Protein 1SP2 (pdb70)

Structure (mmCIF, N/CA/C/O backbone):
data_1SP2
#
_entry.id   1SP2
#
_cell.length_a   1.000
_cell.length_b   1.000
_cell.length_c   1.000
_cell.angle_alpha   90.00
_cell.angle_beta   90.00
_cell.angle_gamma   90.00
#
_symmetry.space_group_name_H-M   'P 1'
#
loop_
_entity.id
_entity.type
_entity.pdbx_description
1 polymer SP1F2
2 non-polymer 'ZINC ION'
#
loop_
_atom_site.group_PDB
_atom_site.id
_atom_site.type_symbol
_atom_site.label_atom_id
_atom_site.label_alt_id
_atom_site.label_comp_id
_atom_site.label_asym_id
_atom_site.label_entity_id
_atom_site.label_seq_id
_atom_site.pdbx_PDB_ins_code
_atom_site.Cartn_x
_atom_site.Cartn_y
_atom_site.Cartn_z
_atom_site.occupancy
_atom_site.B_iso_or_equiv
_atom_site.auth_seq_id
_atom_site.auth_comp_id
_atom_site.auth_asym_id
_atom_site.auth_atom_id
_atom_site.pdbx_PDB_model_num
ATOM 1 N N . ARG A 1 1 ? 15.460 -0.980 -1.373 1.00 3.05 1 ARG A N 1
ATOM 2 C CA . ARG A 1 1 ? 14.117 -1.249 -1.960 1.00 2.52 1 ARG A CA 1
ATOM 3 C C . ARG A 1 1 ? 13.038 -0.622 -1.071 1.00 1.97 1 ARG A C 1
ATOM 4 O O . ARG A 1 1 ? 12.491 -1.279 -0.208 1.00 1.85 1 ARG A O 1
ATOM 27 N N . PRO A 1 2 ? 12.766 0.636 -1.312 1.00 1.88 2 PRO A N 1
ATOM 28 C CA . PRO A 1 2 ? 11.755 1.383 -0.542 1.00 1.59 2 PRO A CA 1
ATOM 29 C C . PRO A 1 2 ? 10.375 0.744 -0.722 1.00 1.20 2 PRO A C 1
ATOM 30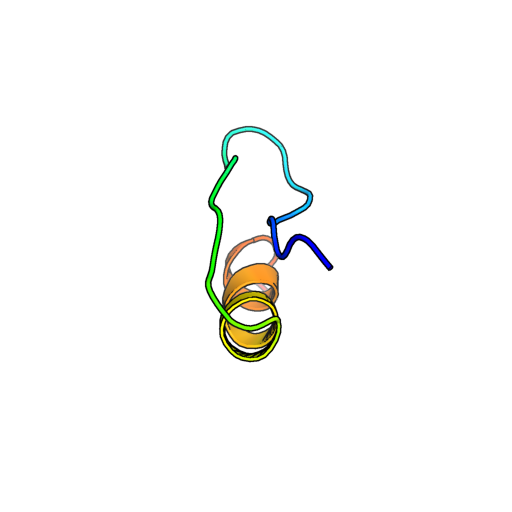 O O . PRO A 1 2 ? 10.025 0.291 -1.794 1.00 1.37 2 PRO A O 1
ATOM 41 N N . PHE A 1 3 ? 9.589 0.707 0.318 1.00 0.94 3 PHE A N 1
ATOM 42 C CA . PHE A 1 3 ? 8.233 0.099 0.208 1.00 0.77 3 PHE A CA 1
ATOM 43 C C . PHE A 1 3 ? 7.176 1.147 0.561 1.00 0.72 3 PHE A C 1
ATOM 44 O O . PHE A 1 3 ? 6.711 1.219 1.682 1.00 1.00 3 PHE A O 1
ATOM 61 N N . MET A 1 4 ? 6.794 1.961 -0.384 1.00 0.60 4 MET A N 1
ATOM 62 C CA . MET A 1 4 ? 5.768 3.005 -0.100 1.00 0.66 4 MET A CA 1
ATOM 63 C C . MET A 1 4 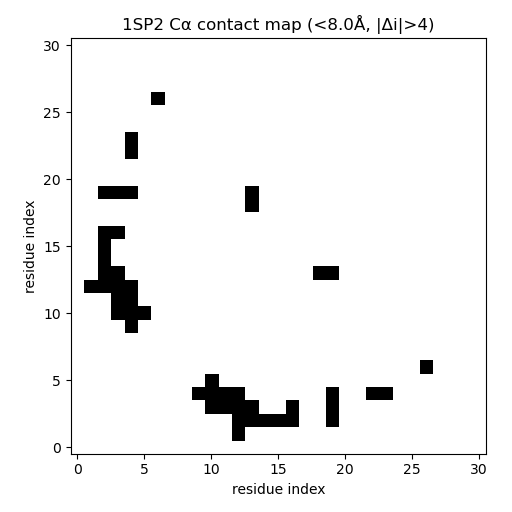? 4.498 2.705 -0.900 1.00 0.72 4 MET A C 1
ATOM 64 O O . MET A 1 4 ? 4.531 2.017 -1.900 1.00 1.32 4 MET A O 1
ATOM 78 N N . CYS A 1 5 ? 3.378 3.219 -0.467 1.00 0.56 5 CYS A N 1
ATOM 79 C CA . CYS A 1 5 ? 2.107 2.964 -1.204 1.00 0.64 5 CYS A CA 1
ATOM 80 C C . CYS A 1 5 ? 1.960 3.988 -2.332 1.00 0.87 5 CYS A C 1
ATOM 81 O O . CYS A 1 5 ? 2.280 5.149 -2.175 1.00 1.49 5 CYS A O 1
ATOM 88 N N . THR A 1 6 ? 1.479 3.566 -3.470 1.00 0.97 6 THR A N 1
ATOM 89 C CA . THR A 1 6 ? 1.313 4.514 -4.608 1.00 1.15 6 THR A CA 1
ATOM 90 C C . THR A 1 6 ? -0.145 4.973 -4.686 1.00 1.11 6 THR A C 1
ATOM 91 O O . THR A 1 6 ? -0.935 4.435 -5.437 1.00 1.79 6 THR A O 1
ATOM 102 N N . TRP A 1 7 ? -0.511 5.965 -3.918 1.00 1.14 7 TRP A N 1
ATOM 103 C CA . TRP A 1 7 ? -1.918 6.455 -3.955 1.00 1.04 7 TRP A CA 1
ATOM 104 C C . TRP A 1 7 ? -1.958 7.920 -3.514 1.00 1.00 7 TRP A C 1
ATOM 105 O O . TRP A 1 7 ? -1.060 8.403 -2.854 1.00 1.09 7 TRP A O 1
ATOM 126 N N . SER A 1 8 ? -2.991 8.631 -3.875 1.00 1.02 8 SER A N 1
ATOM 127 C CA . SER A 1 8 ? -3.085 10.066 -3.479 1.00 1.07 8 SER A CA 1
ATOM 128 C C . SER A 1 8 ? -3.712 10.177 -2.088 1.00 0.97 8 SER A C 1
ATOM 129 O O . SER A 1 8 ? -4.617 9.443 -1.742 1.00 0.97 8 SER A O 1
ATOM 137 N N . TYR A 1 9 ? -3.240 11.095 -1.287 1.00 0.98 9 TYR A N 1
ATOM 138 C CA . TYR A 1 9 ? -3.809 11.260 0.080 1.00 0.93 9 TYR A CA 1
ATOM 139 C C . TYR A 1 9 ? -3.300 10.139 0.990 1.00 0.85 9 TYR A C 1
ATOM 140 O O . TYR A 1 9 ? -3.708 10.018 2.128 1.00 0.93 9 TYR A O 1
ATOM 158 N N . CYS A 1 10 ? -2.413 9.317 0.499 1.00 0.80 10 CYS A N 1
ATOM 159 C CA . CYS A 1 10 ? -1.882 8.207 1.339 1.00 0.74 10 CYS A CA 1
ATOM 160 C C . CYS A 1 10 ? -0.466 8.559 1.812 1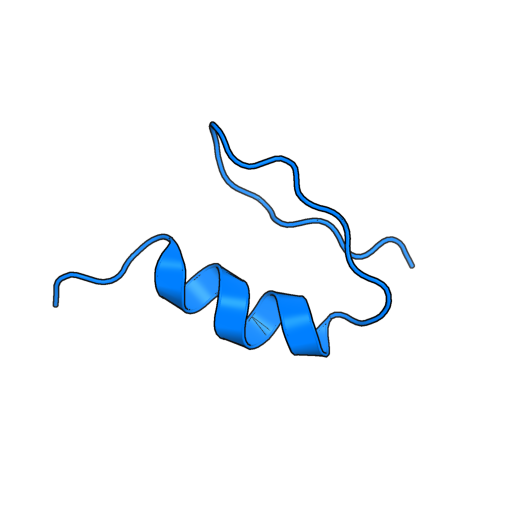.00 0.72 10 CYS A C 1
ATOM 161 O O . CYS A 1 10 ? -0.286 9.206 2.825 1.00 0.76 10 CYS A O 1
ATOM 168 N N . GLY A 1 11 ? 0.540 8.140 1.093 1.00 0.71 11 GLY A N 1
ATOM 169 C CA . GLY A 1 11 ? 1.936 8.453 1.509 1.00 0.72 11 GLY A CA 1
ATOM 170 C C . GLY A 1 11 ? 2.284 7.663 2.773 1.00 0.64 11 GLY A C 1
ATOM 171 O O . GLY A 1 11 ? 2.607 8.227 3.799 1.00 0.74 11 GLY A O 1
ATOM 175 N N . LYS A 1 12 ? 2.224 6.360 2.707 1.00 0.55 12 LYS A N 1
ATOM 176 C CA . LYS A 1 12 ? 2.555 5.539 3.906 1.00 0.51 12 LYS A CA 1
ATOM 177 C C . LYS A 1 12 ? 3.723 4.607 3.576 1.00 0.48 12 LYS A C 1
ATOM 178 O O . LYS A 1 12 ? 3.735 3.949 2.555 1.00 0.57 12 LYS A O 1
ATOM 197 N N . ARG A 1 13 ? 4.707 4.547 4.431 1.00 0.50 13 ARG A N 1
ATOM 198 C CA . ARG A 1 13 ? 5.873 3.660 4.163 1.00 0.54 13 ARG A CA 1
ATOM 199 C C . ARG A 1 13 ? 5.733 2.368 4.969 1.00 0.49 13 ARG A C 1
ATOM 200 O O . ARG A 1 13 ? 4.988 2.299 5.927 1.00 0.59 13 ARG A O 1
ATOM 221 N N . PHE A 1 14 ? 6.445 1.343 4.589 1.00 0.50 14 PHE A N 1
ATOM 222 C CA . PHE A 1 14 ? 6.357 0.055 5.332 1.00 0.50 14 PHE A CA 1
ATOM 223 C C . PHE A 1 14 ? 7.730 -0.618 5.345 1.00 0.58 14 PHE A C 1
ATOM 224 O O . PHE A 1 14 ? 8.635 -0.217 4.640 1.00 0.61 14 PHE A O 1
ATOM 241 N N . THR A 1 15 ? 7.894 -1.640 6.139 1.00 0.68 15 THR A N 1
ATOM 242 C CA . THR A 1 15 ? 9.209 -2.336 6.194 1.00 0.78 15 THR A CA 1
ATOM 243 C C . THR A 1 15 ? 9.116 -3.658 5.430 1.00 0.73 15 THR A C 1
ATOM 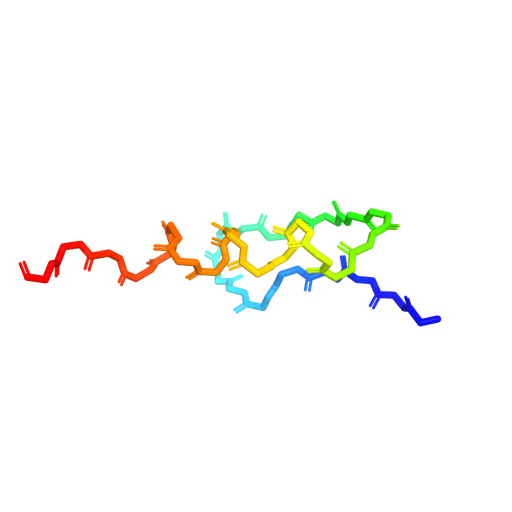244 O O . THR A 1 15 ? 9.894 -4.566 5.644 1.00 0.87 15 THR A O 1
ATOM 255 N N . ARG A 1 16 ? 8.169 -3.773 4.539 1.00 0.74 16 ARG A N 1
ATOM 256 C CA . ARG A 1 16 ? 8.026 -5.036 3.762 1.00 0.71 16 ARG A CA 1
ATOM 257 C C . ARG A 1 16 ? 6.837 -4.916 2.803 1.00 0.62 16 ARG A C 1
ATOM 258 O O . ARG A 1 16 ? 5.715 -4.705 3.219 1.00 0.56 16 ARG A O 1
ATOM 279 N N . SER A 1 17 ? 7.070 -5.048 1.524 1.00 0.67 17 SER A N 1
ATOM 280 C CA . SER A 1 17 ? 5.947 -4.941 0.549 1.00 0.65 17 SER A CA 1
ATOM 281 C C . SER A 1 17 ? 4.761 -5.777 1.038 1.00 0.61 17 SER A C 1
ATOM 282 O O . SER A 1 17 ? 3.626 -5.522 0.689 1.00 0.63 17 SER A O 1
ATOM 290 N N . ASP A 1 18 ? 5.013 -6.774 1.844 1.00 0.63 18 ASP A N 1
ATOM 291 C CA . ASP A 1 18 ? 3.896 -7.620 2.351 1.00 0.67 18 ASP A CA 1
ATOM 292 C C . ASP A 1 18 ? 2.774 -6.719 2.868 1.00 0.64 18 ASP A C 1
ATOM 293 O O . ASP A 1 18 ? 1.626 -6.864 2.497 1.00 0.72 18 ASP A O 1
ATOM 302 N N . GLU A 1 19 ? 3.096 -5.785 3.722 1.00 0.60 19 GLU A N 1
ATOM 303 C CA . GLU A 1 19 ? 2.048 -4.874 4.260 1.00 0.63 19 GLU A CA 1
ATOM 304 C C . GLU A 1 19 ? 1.462 -4.043 3.117 1.00 0.58 19 GLU A C 1
ATOM 305 O O . GLU A 1 19 ? 0.305 -3.672 3.134 1.00 0.65 19 GLU A O 1
ATOM 317 N N . LEU A 1 20 ? 2.253 -3.749 2.121 1.00 0.53 20 LEU A N 1
ATOM 318 C CA . LEU A 1 20 ? 1.744 -2.943 0.976 1.00 0.56 20 LEU A CA 1
ATOM 319 C C . LEU A 1 20 ? 0.710 -3.757 0.195 1.00 0.70 20 LEU A C 1
ATOM 320 O O . LEU A 1 20 ? -0.113 -3.215 -0.515 1.00 0.79 20 LEU A O 1
ATOM 336 N N . GLN A 1 21 ? 0.747 -5.056 0.318 1.00 0.77 21 GLN A N 1
ATOM 337 C CA . GLN A 1 21 ? -0.232 -5.903 -0.421 1.00 0.93 21 GLN A CA 1
ATOM 338 C C . GLN A 1 21 ? -1.629 -5.717 0.176 1.00 0.98 21 GLN A C 1
ATOM 339 O O . GLN A 1 21 ? -2.560 -5.337 -0.506 1.00 1.08 21 GLN A O 1
ATOM 353 N N . ARG A 1 22 ? -1.785 -5.984 1.444 1.00 0.95 22 ARG A N 1
ATOM 354 C CA . ARG A 1 22 ? -3.123 -5.825 2.081 1.00 1.03 22 ARG A CA 1
ATOM 355 C C . ARG A 1 22 ? -3.467 -4.337 2.188 1.00 0.99 22 ARG A C 1
ATOM 356 O O . ARG A 1 22 ? -4.589 -3.969 2.473 1.00 1.09 22 ARG A O 1
ATOM 377 N N . HIS A 1 23 ? -2.511 -3.479 1.962 1.00 0.87 23 HIS A N 1
ATOM 378 C CA . HIS A 1 23 ? -2.784 -2.016 2.053 1.00 0.83 23 HIS A CA 1
ATOM 379 C C . HIS A 1 23 ? -3.396 -1.523 0.744 1.00 0.89 23 HIS A C 1
ATOM 380 O O . HIS A 1 23 ? -4.318 -0.733 0.736 1.00 0.94 23 HIS A O 1
ATOM 394 N N . LYS A 1 24 ? -2.874 -1.967 -0.364 1.00 0.93 24 LYS A N 1
ATOM 395 C CA . LYS A 1 24 ? -3.410 -1.509 -1.672 1.00 1.04 24 LYS A CA 1
ATOM 396 C C . LYS A 1 24 ? -4.844 -2.015 -1.854 1.00 1.17 24 LYS A C 1
ATOM 397 O O . LYS A 1 24 ? -5.582 -1.526 -2.686 1.00 1.26 24 LYS A O 1
ATOM 416 N N . ARG A 1 25 ? -5.245 -2.990 -1.085 1.00 1.24 25 ARG A N 1
ATOM 417 C CA . ARG A 1 25 ? -6.631 -3.521 -1.220 1.00 1.40 25 ARG A CA 1
ATOM 418 C C . ARG A 1 25 ? -7.599 -2.619 -0.455 1.00 1.38 25 ARG A C 1
ATOM 419 O O . ARG A 1 25 ? -8.796 -2.661 -0.656 1.00 1.47 25 ARG A O 1
ATOM 440 N N . THR A 1 26 ? -7.086 -1.800 0.417 1.00 1.30 26 THR A N 1
ATOM 441 C CA . THR A 1 26 ? -7.970 -0.887 1.194 1.00 1.34 26 THR A CA 1
ATOM 442 C C . THR A 1 26 ? -8.058 0.464 0.479 1.00 1.31 26 THR A C 1
ATOM 443 O O . THR A 1 26 ? -8.713 1.378 0.938 1.00 1.42 26 THR A O 1
ATOM 454 N N . HIS A 1 27 ? -7.401 0.596 -0.643 1.00 1.23 27 HIS A N 1
ATOM 455 C CA . HIS A 1 27 ? -7.445 1.887 -1.385 1.00 1.26 27 HIS A CA 1
ATOM 456 C C . HIS A 1 27 ? -8.562 1.839 -2.429 1.00 1.44 27 HIS A C 1
ATOM 457 O O . HIS A 1 27 ? -9.198 2.834 -2.716 1.00 1.63 27 HIS A O 1
ATOM 471 N N . THR A 1 28 ? -8.805 0.692 -3.002 1.00 1.46 28 THR A N 1
ATOM 472 C CA . THR A 1 28 ? -9.880 0.588 -4.029 1.00 1.66 28 THR A CA 1
ATOM 473 C C . THR A 1 28 ? -10.832 -0.551 -3.663 1.00 1.07 28 THR A C 1
ATOM 474 O O . THR A 1 28 ? -10.962 -1.520 -4.385 1.00 1.71 28 THR A O 1
ATOM 485 N N . GLY A 1 29 ? -11.501 -0.444 -2.548 1.00 1.29 29 GLY A N 1
ATOM 486 C CA . GLY A 1 29 ? -12.445 -1.522 -2.141 1.00 2.39 29 GLY A CA 1
ATOM 487 C C . GLY A 1 29 ? -13.816 -1.264 -2.771 1.00 2.77 29 GLY A C 1
ATOM 488 O O . GLY A 1 29 ? -13.926 -1.014 -3.955 1.00 3.44 29 GLY A O 1
ATOM 492 N N . GLU A 1 30 ? -14.862 -1.319 -1.991 1.00 3.05 30 GLU A N 1
ATOM 493 C CA . GLU A 1 30 ? -16.222 -1.075 -2.549 1.00 4.02 30 GLU A CA 1
ATOM 494 C C . GLU A 1 30 ? -16.370 -1.814 -3.881 1.00 4.26 30 GLU A C 1
ATOM 495 O O . GLU A 1 30 ? -16.226 -1.237 -4.941 1.00 4.39 30 GLU A O 1
ATOM 507 N N . LYS A 1 31 ? -16.659 -3.086 -3.837 1.00 4.85 31 LYS A N 1
ATOM 508 C CA . LYS A 1 31 ? -16.817 -3.858 -5.102 1.00 5.58 31 LYS A CA 1
ATOM 509 C C . LYS A 1 31 ? -18.169 -4.575 -5.095 1.00 6.27 31 LYS A C 1
ATOM 510 O O . LYS A 1 31 ? -18.857 -4.491 -4.092 1.00 6.66 31 LYS A O 1
#

Secondary structure (DSSP, 8-state):
---B--STT---B-SSHHHHHHHHTTTS---

B-factor: mean 2.03, std 1.68, range [0.45, 9.27]

Nearest PDB structures (foldseek):
  1sp2-assembly1_A  TM=1.033E+00  e=2.524E-05  Homo sapiens
  6uco-assembly1_A  TM=7.560E-01  e=1.626E-03  Homo sapiens
  6pv1-assembly1_A  TM=8.205E-01  e=6.672E-03  Homo sapiens
  2ab7-assembly1_A  TM=7.714E-01  e=2.277E-01  Escherichia coli
  2ept-assembly1_A  TM=7.344E-01  e=4.005E-01  Homo sapiens

Solvent-accessible surface area: 3426 Å² total; per-residue (Å²): 235,126,69,91,12,117,102,93,236,38,58,117,187,42,134,174,44,90,108,25,101,179,39,116,174,112,52,95,27,180,250

GO terms:
  GO:0000785 chromatin (C, IDA)
  GO:0000791 euchromatin (C, IDA)
  GO:0000978 RNA polymerase II cis-regulatory region sequence-specific DNA binding (F, IDA)
  GO:0001228 DNA-binding transcription activator activity, RNA polymerase II-specific (F, IDA)
  GO:1990837 sequence-specific double-stranded DNA binding (F, IDA)
  GO:0045944 positive regulation of transcription by RNA polymerase II (P, IGI)
  GO:0045944 positive regulation of transcription by RNA polymerase II (P, IMP)
  GO:1902004 positive regulation of amyloid-beta formation (P, IMP)
  GO:0005654 nucleoplasm (C, IDA)
  GO:0045893 positive regulation of DNA-templated transcription (P, IDA)
  GO:0005634 nucleus (C, IDA)
  GO:0003700 DNA-binding transcription factor activity (F, IDA)
  GO:0045944 positive regulation of transcription by RNA polymerase II (P, IDA)
  GO:0043565 sequence-specific DNA binding (F, IDA)
  GO:0005515 protein binding (F, IPI)
  GO:0005654 nucleoplasm (C, TAS)
  GO:0042802 identical protein binding (F, IPI)
  GO:0000976 transcription cis-regulatory region binding (F, IDA)
  GO:0000981 DNA-binding transcription factor activity, RNA polymerase II-specific (F, IDA)
  GO:0003690 double-stranded DNA binding (F, IDA)

InterPro domains:
  IPR013087 Zinc finger C2H2-type [PF00096] (656-680)
  IPR013087 Zinc finger C2H2-type [PF00096] (686-708)
  IPR013087 Zinc finger C2H2-type [PS00028] (628-650)
  IPR013087 Zinc finger C2H2-type [PS00028] (658-680)
  IPR013087 Zinc finger C2H2-type [PS00028] (688-708)
  IPR013087 Zinc finger C2H2-type [PS50157] (626-655)
  IPR013087 Zinc finger C2H2-type [PS50157] (656-685)
  IPR013087 Zinc finger C2H2-type [PS50157] (686-713)
  IPR013087 Zinc finger C2H2-type [SM00355] (626-650)
  IPR013087 Zinc finger C2H2-type [SM00355] (656-680)
  IPR013087 Zinc finger C2H2-type [SM00355] (686-708)
  IPR036236 Zinc finger C2H2 superfamily [SSF57667] (637-695)

Radius of gyration: 9.45 Å; Cα contacts (8 Å, |Δi|>4): 24; chains: 1; bounding box: 31×19×11 Å

Organism: Homo sapiens (NCBI:txid9606)

Sequence (31 aa):
RPFMCTWSYCGKRFTRSDELQRHKRTHTGE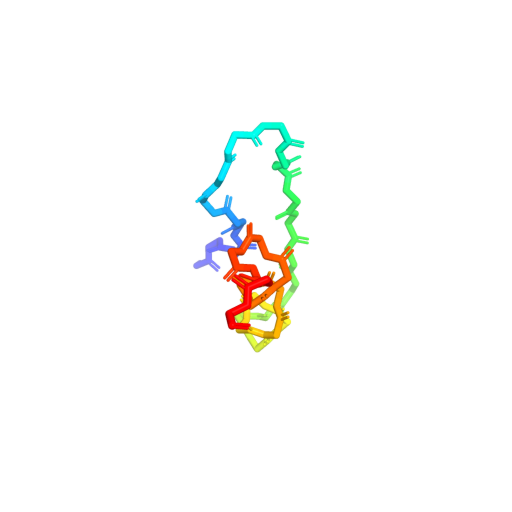K

Foldseek 3Di:
DWQFAPDPPGTDTDPDCVVVVVVVCVVDDDD

=== Feature glossary ===
Each block in this record encodes a different view of the same protein. In brief:

Predicted aligned error. PAE(i, j) answers: if I align the predicted and true structures on residue i, how far off (in Å) do I expect residue j to be? A block-diagonal PAE matrix with low values on the blocks and high values off-diagonal is the signature of a multi-domain protein with confidently predicted domains but uncertain inter-domain orientation.

Contact-map, Ramachandran, and PAE plots. Plot images: a contact map (which residues are close in 3D, as an N×N binary image), a Ramachandran scatter (backbone torsion angles, revealing secondary-structure composition at a glance), and — for AlphaFold structures — a PAE heatmap (pairwise prediction confidence).

Backbone torsions (φ/ψ). φ (phi) and ψ (psi) are the two rotatable backbone dihedrals per residue: φ is the C(i-1)–N–Cα–C torsion, ψ is the N–Cα–C–N(i+1) torsion,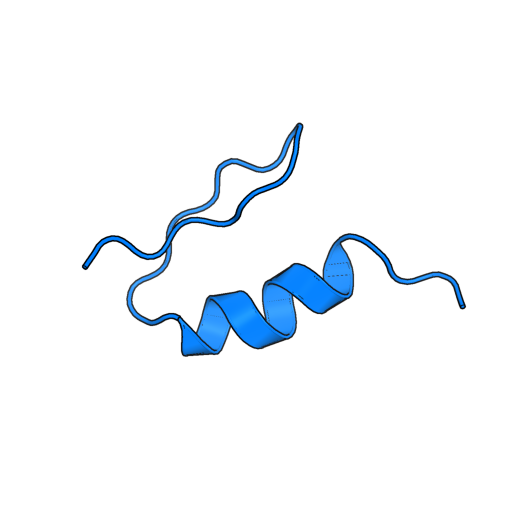 both in degrees on (−180°, 180°]. α-helical residues cluster near (−60°, −45°); β-strand residues near (−120°, +130°). A Ramachandran plot is simply a scatter of (φ, ψ) for every residue.

Foldseek 3Di. A 3Di character summarizes, for each residue, the relative orientation of the Cα frame of its nearest spatial neighbor. Because it encodes fold topology rather than chemistry, 3Di alignments det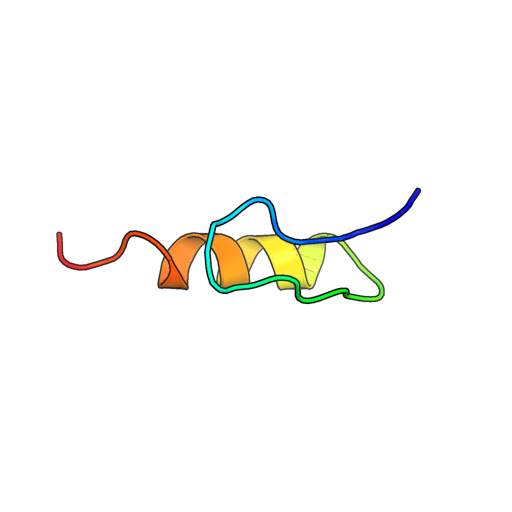ect remote structural similarity that sequence alignment misses.

Radius of gyration, Cα contacts, bounding box. Three whole-structure scalars: the radius of gyration (RMS dis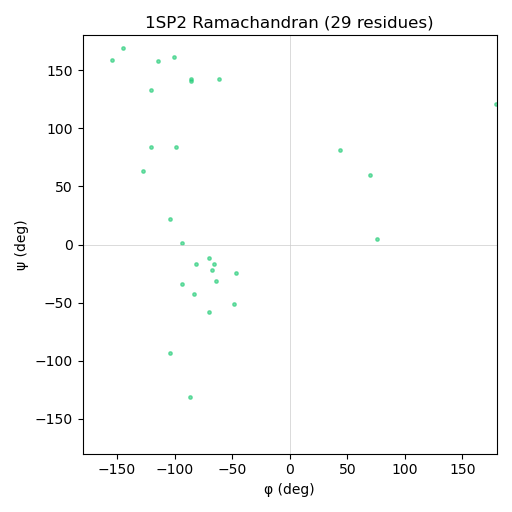tance of Cα from centroid, in Å), the count of Cα–Cα contacts (pairs closer than 8 Å and separated by more than four residues in sequence — i.e. tertiary, not local, contacts), and the bounding-box dimensions. Together they distinguish compact globular folds from extended fibres or disordered chains.

Sequence. Sequence gives the chain of amino acids in standard one-letter code (A=alanine, C=cysteine, …, Y=tyrosine), read N→C. It is the only feature that is directly encoded by the gene; all structural features are derived from the folded form of this sequence.

mmCIF coordinates. Atomic coordinates in PDBx/mmCIF format — the same representation the Protein Data Bank distributes. Each line of the _atom_site loop places one backbone atom in Cartesian space (units: ångströms, origin: arbitrary).

Secondary structure (3-state, P-SEA). Three-state secondary structure (P-SEA) collapses the eight DSSP classes into helix (a), strand (b), and coil (c). P-SEA assigns these from Cα geometry alone — distances and angles — without requiring backbone oxygens, so it works on any Cα trace.

InterPro / GO / CATH / organism. Functional annotations link the protein to curated databases. InterPro entries identify conserved domains and families by matching the sequence against member-database signatures (Pfam, PROSITE, CDD, …). Gene Ontology (GO) terms describe molecular function, biological process, and cellular component in a controlled vocabulary. CATH places the structure in a hierarchical fold classification (Class/Architecture/Topology/Homologous-superfamily). The organism is the source species.

B-factor. B-factor (Debye–Waller factor) reflects atomic displacement in the crystal lattice. It is an experimental observable (units Å²), not a prediction; low values mean the atom is pinned down, high values mean it moves or is heterogeneous across the crystal.

Rendered structure images. Structure images are PyMOL renders from six orthogonal camera directions. Cartoon representation draws helices as coils and strands as arrows; sticks shows the backbone as bonds; surface shows the solvent-excluded envelope. Rainbow coloring maps sequence position to hue (blue→red, N→C); chain coloring assigns a distinct color per polypeptide.

Solvent-accessible surface area. Solvent-accessible surface area (SASA) is the area in Å² traced out by the centre of a 1.4 Å probe sphere (a water molecule) rolled over the protein's van der Waals surface (Shrake–Rupley / Lee–Richards construction). Buried residues have near-zero SASA; fully exposed residues can exceed 200 Å². The total SASA scales roughly with the number of surface residues.

Secondary structure (8-state, DSSP). The SS8 string is DSSP's per-residue secondary-structure call. α-helix (H) means an i→i+4 H-bond ladder; β-strand (E) means the residue participates in a β-sheet; 3₁₀ (G) and π (I) are tighter and wider helices; T/S are turns/bends; '-' is loop.

pLDDT. For AlphaFold models, the B-factor field carries pLDDT — the model's own estimate of local accuracy on a 0–100 scale. Regions with pLDDT<50 should be treated as essentially unmodeled; they often correspond to intrinsically disordered segments.

Nearest PDB structures. Nearest PDB neighbors are the top structural matches found by Foldseek when searching this structure against the entire Protein Data Bank. Each hit reports a TM-score (0 to 1; >0.5 almost always implies the same fold) and an E-value. These are *structural* homologs — they may share no detectable sequence similarity.